Protein AF-A0A2V8ENH7-F1 (afdb_monomer_lite)

Foldseek 3Di:
DDDDPPDDPDVVCQQPPQFDWQQSVVQVCLVVVVADFDQDPQCGRVVSVCVSSVWDPVQKDWAQCLPAPVSVQGHPVWTWIWIDDPFKIWIDTGVFWIWMWGQTPPQGTFIWIWGSDDDPRTHTDGDCRLCVPQQDVLVVRGRHWFFAAPVRDGDDPPDPPVRSDHPDRPGHD

Radius of gyration: 17.07 Å; chains: 1; bounding box: 44×27×59 Å

Structure (mmCIF, N/CA/C/O backbone):
data_AF-A0A2V8ENH7-F1
#
_entry.id   AF-A0A2V8ENH7-F1
#
loop_
_atom_site.group_PDB
_atom_site.id
_atom_site.type_symbol
_atom_site.label_atom_id
_atom_site.label_alt_id
_atom_site.label_comp_id
_atom_site.label_asym_id
_atom_site.label_entity_id
_atom_site.label_seq_id
_atom_site.pdbx_PDB_ins_code
_atom_site.Cartn_x
_atom_site.Cartn_y
_atom_site.Cartn_z
_atom_site.occupancy
_atom_site.B_iso_or_equiv
_atom_site.auth_seq_id
_atom_site.auth_comp_id
_atom_site.auth_asym_id
_atom_site.auth_atom_id
_atom_site.pdbx_PDB_model_num
ATOM 1 N N . MET A 1 1 ? -17.042 -3.674 -40.244 1.00 34.97 1 MET A N 1
ATOM 2 C CA . MET A 1 1 ? -16.315 -2.481 -39.757 1.00 34.97 1 MET A CA 1
ATOM 3 C C . MET A 1 1 ? -15.868 -2.736 -38.325 1.00 34.97 1 MET A C 1
ATOM 5 O O . MET A 1 1 ? -16.653 -2.606 -37.397 1.00 34.97 1 MET A O 1
ATOM 9 N N . THR A 1 2 ? -14.637 -3.205 -38.161 1.00 33.56 2 THR A N 1
ATOM 10 C CA . THR A 1 2 ? -14.000 -3.534 -36.880 1.00 33.56 2 THR A CA 1
ATOM 11 C C . THR A 1 2 ? -13.383 -2.267 -36.284 1.00 33.56 2 THR A C 1
ATOM 13 O O . THR A 1 2 ? -12.462 -1.689 -36.854 1.00 33.56 2 THR A O 1
ATOM 16 N N . ARG A 1 3 ? -13.908 -1.793 -35.146 1.00 34.59 3 ARG A N 1
ATOM 17 C CA . ARG A 1 3 ? -13.299 -0.689 -34.390 1.00 34.59 3 ARG A CA 1
ATOM 18 C C . ARG A 1 3 ? -12.070 -1.210 -33.644 1.00 34.59 3 ARG A C 1
ATOM 20 O O . ARG A 1 3 ? -12.200 -1.955 -32.678 1.00 34.59 3 ARG A O 1
ATOM 27 N N . SER A 1 4 ? -10.895 -0.780 -34.094 1.00 35.22 4 SER A N 1
ATOM 28 C CA . SER A 1 4 ? -9.638 -0.856 -33.349 1.00 35.22 4 SER A CA 1
ATOM 29 C C . SER A 1 4 ? -9.766 -0.054 -32.049 1.00 35.22 4 SER A C 1
ATOM 31 O O . SER A 1 4 ? -9.957 1.161 -32.091 1.00 35.22 4 SER A O 1
ATOM 33 N N . ARG A 1 5 ? -9.687 -0.723 -30.893 1.00 41.66 5 ARG A N 1
ATOM 34 C CA . ARG A 1 5 ? -9.489 -0.069 -29.591 1.00 41.66 5 ARG A CA 1
ATOM 35 C C . ARG A 1 5 ? -7.990 0.075 -29.354 1.00 41.66 5 ARG A C 1
ATOM 37 O O . ARG A 1 5 ? -7.368 -0.765 -28.716 1.00 41.66 5 ARG A O 1
ATOM 44 N N . THR A 1 6 ? -7.414 1.150 -29.872 1.00 40.66 6 THR A N 1
ATOM 45 C CA . THR A 1 6 ? -6.094 1.620 -29.450 1.00 40.66 6 THR A CA 1
ATOM 46 C C . THR A 1 6 ? -6.276 2.286 -28.084 1.00 40.66 6 THR A C 1
ATOM 48 O O . THR A 1 6 ? -6.655 3.450 -27.990 1.00 40.66 6 THR A O 1
ATOM 51 N N . GLY A 1 7 ? -6.132 1.508 -27.011 1.00 39.84 7 GLY A N 1
ATOM 52 C CA . GLY A 1 7 ? -6.219 1.999 -25.639 1.00 39.84 7 GLY A CA 1
ATOM 53 C C . GLY A 1 7 ? -4.956 2.762 -25.255 1.00 39.84 7 GLY A C 1
ATOM 54 O O . GLY A 1 7 ? -4.035 2.183 -24.691 1.00 39.84 7 GLY A O 1
ATOM 55 N N . SER A 1 8 ? -4.902 4.059 -25.555 1.00 40.06 8 SER A N 1
ATOM 56 C CA . SER A 1 8 ? -3.974 4.962 -24.872 1.00 40.06 8 SER A CA 1
ATOM 57 C C . SER A 1 8 ? -4.480 5.176 -23.449 1.00 40.06 8 SER A C 1
ATOM 59 O O . SER A 1 8 ? -5.435 5.921 -23.235 1.00 40.06 8 SER A O 1
ATOM 61 N N . ILE A 1 9 ? -3.839 4.537 -22.470 1.00 44.44 9 ILE A N 1
ATOM 62 C CA . ILE A 1 9 ? -3.988 4.901 -21.058 1.00 44.44 9 ILE A CA 1
ATOM 63 C C . ILE A 1 9 ? -3.263 6.238 -20.883 1.00 44.44 9 ILE A C 1
ATOM 65 O O . ILE A 1 9 ? -2.064 6.301 -20.630 1.00 44.44 9 ILE A O 1
ATOM 69 N N . ILE A 1 10 ? -3.980 7.334 -21.121 1.00 44.75 10 ILE A N 1
ATOM 70 C CA . ILE A 1 10 ? -3.498 8.679 -20.818 1.00 44.75 10 ILE A CA 1
ATOM 71 C C . ILE A 1 10 ? -3.606 8.862 -19.298 1.00 44.75 10 ILE A C 1
ATOM 73 O O . ILE A 1 10 ? -4.679 8.682 -18.726 1.00 44.75 10 ILE A O 1
ATOM 77 N N . LEU A 1 11 ? -2.503 9.263 -18.656 1.00 48.88 11 LEU A N 1
ATOM 78 C CA . LEU A 1 11 ? -2.351 9.493 -17.207 1.00 48.88 11 LEU A CA 1
ATOM 79 C C . LEU A 1 11 ? -3.473 10.344 -16.565 1.00 48.88 11 LEU A C 1
ATOM 81 O O . LEU A 1 11 ? -3.736 10.219 -15.373 1.00 48.88 11 LEU A O 1
ATOM 85 N N . ILE A 1 12 ? -4.165 11.169 -17.361 1.00 49.44 12 ILE A N 1
ATOM 86 C CA . ILE A 1 12 ? -5.326 11.989 -16.966 1.00 49.44 12 ILE A CA 1
ATOM 87 C C . ILE A 1 12 ? -6.451 11.130 -16.349 1.00 49.44 12 ILE A C 1
ATOM 89 O O . ILE A 1 12 ? -7.214 11.612 -15.510 1.00 49.44 12 ILE A O 1
ATOM 93 N N . ALA A 1 13 ? -6.528 9.848 -16.718 1.00 58.12 13 ALA A N 1
ATOM 94 C CA . ALA A 1 13 ? -7.544 8.923 -16.235 1.00 58.12 13 ALA A CA 1
ATOM 95 C C . ALA A 1 13 ? -7.138 8.131 -14.982 1.00 58.12 13 ALA A C 1
ATOM 97 O O . ALA A 1 13 ? -8.022 7.551 -14.360 1.00 58.12 13 ALA A O 1
ATOM 98 N N . TYR A 1 14 ? -5.851 8.084 -14.595 1.00 66.69 14 TYR A N 1
ATOM 99 C CA . TYR A 1 14 ? -5.411 7.215 -13.493 1.00 66.69 14 TYR A CA 1
ATOM 100 C C . TYR A 1 14 ? -6.165 7.583 -12.217 1.00 66.69 14 TYR A C 1
ATOM 102 O O . TYR A 1 14 ? -6.995 6.807 -11.771 1.00 66.69 14 TYR A O 1
ATOM 110 N N . THR A 1 15 ? -5.994 8.789 -11.678 1.00 71.69 15 THR A N 1
ATOM 111 C CA . THR A 1 15 ? -6.674 9.200 -10.437 1.00 71.69 15 THR A CA 1
ATOM 112 C C . THR A 1 15 ? -8.187 9.393 -10.573 1.00 71.69 15 THR A C 1
ATOM 114 O O . THR A 1 15 ? -8.884 9.320 -9.565 1.00 71.69 15 THR A O 1
ATOM 117 N N . SER A 1 16 ? -8.700 9.638 -11.781 1.00 74.31 16 SER A N 1
ATOM 118 C CA . SER A 1 16 ? -10.108 9.992 -12.015 1.00 74.31 16 SER A CA 1
ATOM 119 C C . SER A 1 16 ? -11.009 8.801 -12.354 1.00 74.31 16 SER A C 1
ATOM 121 O O . SER A 1 16 ? -12.221 8.891 -12.166 1.00 74.31 16 SER A O 1
ATOM 123 N N . THR A 1 17 ? -10.448 7.676 -12.808 1.00 80.44 17 THR A N 1
ATOM 124 C CA . THR A 1 17 ? -11.231 6.471 -13.116 1.00 80.44 17 THR A CA 1
ATOM 125 C C . THR A 1 17 ? -11.562 5.711 -11.830 1.00 80.44 17 THR A C 1
ATOM 127 O O . THR A 1 17 ? -10.643 5.383 -11.065 1.00 80.44 17 THR A O 1
ATOM 130 N N . PRO A 1 18 ? -12.847 5.388 -11.575 1.00 86.62 18 PRO A N 1
ATOM 131 C CA . PRO A 1 18 ? -13.236 4.556 -10.445 1.00 86.62 18 PRO A CA 1
ATOM 132 C C . PRO A 1 18 ? -12.518 3.207 -10.484 1.00 86.62 18 PRO A C 1
ATOM 134 O O . PRO A 1 18 ? -12.583 2.486 -11.474 1.00 86.62 18 PRO A O 1
ATOM 137 N N . ALA A 1 19 ? -11.829 2.877 -9.398 1.00 92.56 19 ALA A N 1
ATOM 138 C CA . ALA A 1 19 ? -11.128 1.611 -9.254 1.00 92.56 19 ALA A CA 1
ATOM 139 C C . ALA A 1 19 ? -12.043 0.519 -8.679 1.00 92.56 19 ALA A C 1
ATOM 141 O O . ALA A 1 19 ? -12.943 0.779 -7.863 1.00 92.56 19 ALA A O 1
ATOM 142 N N . ASN A 1 20 ? -11.804 -0.717 -9.098 1.00 95.06 20 ASN A N 1
ATOM 143 C CA . ASN A 1 20 ? -12.503 -1.920 -8.674 1.00 95.06 20 ASN A CA 1
ATOM 144 C C . ASN A 1 20 ? -11.538 -3.017 -8.193 1.00 95.06 20 ASN A C 1
ATOM 146 O O . ASN A 1 20 ? -11.874 -4.201 -8.205 1.00 95.06 20 ASN A O 1
ATOM 150 N N . ASP A 1 21 ? -10.351 -2.648 -7.732 1.00 96.06 21 ASP A N 1
ATOM 151 C CA . ASP A 1 21 ? -9.454 -3.532 -7.001 1.00 96.06 21 ASP A CA 1
ATOM 152 C C . ASP A 1 21 ? -9.928 -3.750 -5.543 1.00 96.06 21 ASP A C 1
ATOM 154 O O . ASP A 1 21 ? -10.936 -3.186 -5.089 1.00 96.06 21 ASP A O 1
ATOM 158 N N . ARG A 1 22 ? -9.222 -4.606 -4.790 1.00 97.50 22 ARG A N 1
ATOM 159 C CA . ARG A 1 22 ? -9.594 -4.945 -3.401 1.00 97.50 22 ARG A CA 1
ATOM 160 C C . ARG A 1 22 ? -9.555 -3.737 -2.462 1.00 97.50 22 ARG A C 1
ATOM 162 O O . ARG A 1 22 ? -10.459 -3.590 -1.642 1.00 97.50 22 ARG A O 1
ATOM 169 N N . VAL A 1 23 ? -8.565 -2.857 -2.604 1.00 97.75 23 VAL A N 1
ATOM 170 C CA . VAL A 1 23 ? -8.404 -1.666 -1.757 1.00 97.75 23 VAL A CA 1
ATOM 171 C C . VAL A 1 23 ? -9.497 -0.644 -2.060 1.00 97.75 23 VAL A C 1
ATOM 173 O O . VAL A 1 23 ? -10.086 -0.079 -1.138 1.00 97.75 23 VAL A O 1
ATOM 176 N N . ALA A 1 24 ? -9.855 -0.452 -3.333 1.00 97.12 24 ALA A N 1
ATOM 177 C CA . ALA A 1 24 ? -10.971 0.418 -3.699 1.00 97.12 24 ALA A CA 1
ATOM 178 C C . ALA A 1 24 ? -12.322 -0.072 -3.149 1.00 97.12 24 ALA A C 1
ATOM 180 O O . ALA A 1 24 ? -13.138 0.743 -2.708 1.00 97.12 24 ALA A O 1
ATOM 181 N N . ARG A 1 25 ? -12.565 -1.391 -3.143 1.00 97.50 25 ARG A N 1
ATOM 182 C CA . ARG A 1 25 ? -13.747 -1.979 -2.490 1.00 97.50 25 ARG A CA 1
ATOM 183 C C . ARG A 1 25 ? -13.739 -1.736 -0.981 1.00 97.50 25 ARG A C 1
ATOM 185 O O . ARG A 1 25 ? -14.726 -1.217 -0.467 1.00 97.50 25 ARG A O 1
ATOM 192 N N . LEU A 1 26 ? -12.616 -2.002 -0.312 1.00 98.12 26 LEU A N 1
ATOM 193 C CA . LEU A 1 26 ? -12.469 -1.757 1.124 1.00 98.12 26 LEU A CA 1
ATOM 194 C C . LEU A 1 26 ? -12.710 -0.283 1.481 1.00 98.12 26 LEU A C 1
ATOM 196 O O . LEU A 1 26 ? -13.427 0.008 2.434 1.00 98.12 26 LEU A O 1
ATOM 200 N N . ASN A 1 27 ? -12.200 0.661 0.686 1.00 97.38 27 ASN A N 1
ATOM 201 C CA . ASN A 1 27 ? -12.491 2.087 0.863 1.00 97.38 27 ASN A CA 1
ATOM 202 C C . ASN A 1 27 ? -13.999 2.378 0.861 1.00 97.38 27 ASN A C 1
ATOM 204 O O . ASN A 1 27 ? -14.483 3.068 1.758 1.00 97.38 27 ASN A O 1
ATOM 208 N N . ARG A 1 28 ? -14.749 1.824 -0.103 1.00 97.19 28 ARG A N 1
ATOM 209 C CA . ARG A 1 28 ? -16.212 1.988 -0.177 1.00 97.19 28 ARG A CA 1
ATOM 210 C C . ARG A 1 28 ? -16.935 1.348 1.006 1.00 97.19 28 ARG A C 1
ATOM 212 O O . ARG A 1 28 ? -17.985 1.840 1.418 1.00 97.19 28 ARG A O 1
ATOM 219 N N . ASP A 1 29 ? -16.408 0.257 1.548 1.00 97.81 29 ASP A N 1
ATOM 220 C CA . ASP A 1 29 ? -16.960 -0.379 2.745 1.00 97.81 29 ASP A CA 1
ATOM 221 C C . ASP A 1 29 ? -16.671 0.435 4.009 1.00 97.81 29 ASP A C 1
ATOM 223 O O . ASP A 1 29 ? -17.554 0.566 4.853 1.00 97.81 29 ASP A O 1
ATOM 227 N N . LEU A 1 30 ? -15.505 1.079 4.096 1.00 97.12 30 LEU A N 1
ATOM 228 C CA . LEU A 1 30 ? -15.184 2.046 5.149 1.00 97.12 30 LEU A CA 1
ATOM 229 C C . LEU A 1 30 ? -16.042 3.323 5.034 1.00 97.12 30 LEU A C 1
ATOM 231 O O . LEU A 1 30 ? -16.473 3.863 6.044 1.00 97.12 30 LEU A O 1
ATOM 235 N N . GLU A 1 31 ? -16.331 3.816 3.820 1.00 95.94 31 GLU A N 1
ATOM 236 C CA . GLU A 1 31 ? -17.300 4.916 3.578 1.00 95.94 31 GLU A CA 1
ATOM 237 C C . GLU A 1 31 ? -18.707 4.547 4.031 1.00 95.94 31 GLU A C 1
ATOM 239 O O . GLU A 1 31 ? -19.381 5.320 4.709 1.00 95.94 31 GLU A O 1
ATOM 244 N N . GLY A 1 32 ? -19.144 3.346 3.665 1.00 96.62 32 GLY A N 1
ATOM 245 C CA . GLY A 1 32 ? -20.470 2.843 3.984 1.00 96.62 32 GLY A CA 1
ATOM 246 C C . GLY A 1 32 ? -20.622 2.291 5.398 1.00 96.62 32 GLY A C 1
ATOM 247 O O . GLY A 1 32 ? -21.675 1.725 5.672 1.00 96.62 32 GLY A O 1
ATOM 248 N N . HIS A 1 33 ? -19.603 2.395 6.261 1.00 94.88 33 HIS A N 1
ATOM 249 C CA . HIS A 1 33 ? -19.578 1.796 7.604 1.00 94.88 33 HIS A CA 1
ATOM 250 C C . HIS A 1 33 ? -19.867 0.278 7.618 1.00 94.88 33 HIS A C 1
ATOM 252 O O . HIS A 1 33 ? -20.356 -0.267 8.606 1.00 94.88 33 HIS A O 1
ATOM 258 N N . ARG A 1 34 ? -19.568 -0.416 6.512 1.00 97.06 34 ARG A N 1
ATOM 259 C CA . ARG A 1 34 ? -19.662 -1.881 6.375 1.00 97.06 34 ARG A CA 1
ATOM 260 C C . ARG A 1 34 ? -18.390 -2.595 6.832 1.00 97.06 34 ARG A C 1
ATOM 262 O O . ARG A 1 34 ? -18.429 -3.790 7.096 1.00 97.06 34 ARG A O 1
ATOM 269 N N . ALA A 1 35 ? -17.283 -1.865 6.929 1.00 96.12 35 ALA A N 1
ATOM 270 C CA . ALA A 1 35 ? -16.017 -2.327 7.480 1.00 96.12 35 ALA A CA 1
ATOM 271 C C . ALA A 1 35 ? -15.457 -1.281 8.452 1.00 96.12 35 ALA A C 1
ATOM 273 O O . ALA A 1 35 ? -15.829 -0.106 8.402 1.00 96.12 35 ALA A O 1
ATOM 274 N N . ARG A 1 36 ? -14.534 -1.704 9.320 1.00 96.12 36 ARG A N 1
ATOM 275 C CA . ARG A 1 36 ? -13.774 -0.832 10.221 1.00 96.12 36 ARG A CA 1
ATOM 276 C C . ARG A 1 36 ? -12.346 -1.348 10.326 1.00 96.12 36 ARG A C 1
ATOM 278 O O . ARG A 1 36 ? -12.148 -2.547 10.481 1.00 96.12 36 ARG A O 1
ATOM 285 N N . LEU A 1 37 ? -11.371 -0.441 10.299 1.00 97.50 37 LEU A N 1
ATOM 286 C CA . LEU A 1 37 ? -9.993 -0.764 10.660 1.00 97.50 37 LEU A CA 1
ATOM 287 C C . LEU A 1 37 ? -9.754 -0.369 12.116 1.00 97.50 37 LEU A C 1
ATOM 289 O O . LEU A 1 37 ? -9.995 0.776 12.499 1.00 97.50 37 LEU A O 1
ATOM 293 N N . VAL A 1 38 ? -9.312 -1.323 12.929 1.00 96.38 38 VAL A N 1
ATOM 294 C CA . VAL A 1 38 ? -8.929 -1.078 14.322 1.00 96.38 38 VAL A CA 1
ATOM 295 C C . VAL A 1 38 ? -7.495 -0.552 14.347 1.00 96.38 38 VAL A C 1
ATOM 297 O O . VAL A 1 38 ? -6.621 -1.098 13.674 1.00 96.38 38 VAL A O 1
ATOM 300 N N . PHE A 1 39 ? -7.264 0.528 15.093 1.00 96.56 39 PHE A N 1
ATOM 301 C CA . PHE A 1 39 ? -5.927 1.059 15.329 1.00 96.56 39 PHE A CA 1
ATOM 302 C C . PHE A 1 39 ? -5.304 0.348 16.536 1.00 96.56 39 PHE A C 1
ATOM 304 O O . PHE A 1 39 ? -5.837 0.412 17.642 1.00 96.56 39 PHE A O 1
ATOM 311 N N . GLU A 1 40 ? -4.181 -0.340 16.336 1.00 94.25 40 GLU A N 1
ATOM 312 C CA . GLU A 1 40 ? -3.558 -1.183 17.358 1.00 94.25 40 GLU A CA 1
ATOM 313 C C . GLU A 1 40 ? -2.123 -0.749 17.655 1.00 94.25 40 GLU A C 1
ATOM 315 O O . GLU A 1 40 ? -1.164 -1.166 16.995 1.00 94.25 40 GLU A O 1
ATOM 320 N N . GLY A 1 41 ? -1.969 0.071 18.698 1.00 91.69 41 GLY A N 1
ATOM 321 C CA . GLY A 1 41 ? -0.676 0.376 19.309 1.00 91.69 41 GLY A CA 1
ATOM 322 C C . GLY A 1 41 ? 0.397 0.800 18.291 1.00 91.69 41 GLY A C 1
ATOM 323 O O . GLY A 1 41 ? 0.111 1.576 17.379 1.00 91.69 41 GLY A O 1
ATOM 324 N N . PRO A 1 42 ? 1.643 0.297 18.407 1.00 90.50 42 PRO A N 1
ATOM 325 C CA . PRO A 1 42 ? 2.732 0.680 17.503 1.00 90.50 42 PRO A CA 1
ATOM 326 C C . PRO A 1 42 ? 2.546 0.260 16.037 1.00 90.50 42 PRO A C 1
ATOM 328 O O . PRO A 1 42 ? 3.211 0.820 15.166 1.00 90.50 42 PRO A O 1
ATOM 331 N N . SER A 1 43 ? 1.699 -0.737 15.763 1.00 92.25 43 SER A N 1
ATOM 332 C CA . SER A 1 43 ? 1.386 -1.209 14.406 1.00 92.25 43 SER A CA 1
ATOM 333 C C . SER A 1 43 ? 0.300 -0.385 13.712 1.00 92.25 43 SER A C 1
ATOM 335 O O . SER A 1 43 ? 0.126 -0.518 12.500 1.00 92.25 43 SER A O 1
ATOM 337 N N . GLY A 1 44 ? -0.415 0.471 14.451 1.00 96.19 44 GLY A N 1
ATOM 338 C CA . GLY A 1 44 ? -1.508 1.282 13.924 1.00 96.19 44 GLY A CA 1
ATOM 339 C C . GLY A 1 44 ? -2.534 0.419 13.193 1.00 96.19 44 GLY A C 1
ATOM 340 O O . GLY A 1 44 ? -3.009 -0.575 13.734 1.00 96.19 44 GLY A O 1
ATOM 341 N N . TYR A 1 45 ? -2.840 0.760 11.942 1.00 97.44 45 TYR A N 1
ATOM 342 C CA . TYR A 1 45 ? -3.810 0.023 11.127 1.00 97.44 45 TYR A CA 1
ATOM 343 C C . TYR A 1 45 ? -3.262 -1.228 10.431 1.00 97.44 45 TYR A C 1
ATOM 345 O O . TYR A 1 45 ? -4.012 -1.855 9.683 1.00 97.44 45 TYR A O 1
ATOM 353 N N . LEU A 1 46 ? -1.987 -1.602 10.613 1.00 97.62 46 LEU A N 1
ATOM 354 C CA . LEU A 1 46 ? -1.370 -2.673 9.820 1.00 97.62 46 LEU A CA 1
ATOM 355 C C . LEU A 1 46 ? -2.152 -3.982 9.933 1.00 97.62 46 LEU A C 1
ATOM 357 O O . LEU A 1 46 ? -2.570 -4.524 8.916 1.00 97.62 46 LEU A O 1
ATOM 361 N N . ARG A 1 47 ? -2.391 -4.462 11.157 1.00 97.00 47 ARG A N 1
ATOM 362 C CA . ARG A 1 47 ? -3.062 -5.748 11.376 1.00 97.00 47 ARG A CA 1
ATOM 363 C C . ARG A 1 47 ? -4.467 -5.763 10.777 1.00 97.00 47 ARG A C 1
ATOM 365 O O . ARG A 1 47 ? -4.773 -6.636 9.972 1.00 97.00 47 ARG A O 1
ATOM 372 N N . ALA A 1 48 ? -5.271 -4.749 11.094 1.00 97.69 48 ALA A N 1
ATOM 373 C CA . ALA A 1 48 ? -6.619 -4.621 10.555 1.00 97.69 48 ALA A CA 1
ATOM 374 C C . ALA A 1 48 ? -6.629 -4.494 9.020 1.00 97.69 48 ALA A C 1
ATOM 376 O O . ALA A 1 48 ? -7.542 -4.990 8.369 1.00 97.69 48 ALA A O 1
ATOM 377 N N . THR A 1 49 ? -5.612 -3.859 8.427 1.00 98.25 49 THR A N 1
ATOM 378 C CA . THR A 1 49 ? -5.462 -3.759 6.966 1.00 98.25 49 THR A CA 1
ATOM 379 C C . THR A 1 49 ? -5.183 -5.123 6.340 1.00 98.25 49 THR A C 1
ATOM 381 O O . THR A 1 49 ? -5.800 -5.456 5.331 1.00 98.25 49 THR A O 1
ATOM 384 N N . LEU A 1 50 ? -4.279 -5.914 6.929 1.00 98.44 50 LEU A N 1
ATOM 385 C CA . LEU A 1 50 ? -3.971 -7.264 6.449 1.00 98.44 50 LEU A CA 1
ATOM 386 C C . LEU A 1 50 ? -5.204 -8.170 6.533 1.00 98.44 50 LEU A C 1
ATOM 388 O O . LEU A 1 50 ? -5.554 -8.810 5.545 1.00 98.44 50 LEU A O 1
ATOM 392 N N . GLU A 1 51 ? -5.906 -8.153 7.668 1.00 98.12 51 GLU A N 1
ATOM 393 C CA . GLU A 1 51 ? -7.132 -8.933 7.876 1.00 98.12 51 GLU A CA 1
ATOM 394 C C . GLU A 1 51 ? -8.243 -8.522 6.893 1.00 98.12 51 GLU A C 1
ATOM 396 O O . GLU A 1 51 ? -8.844 -9.376 6.245 1.00 98.12 51 GLU A O 1
ATOM 401 N N . ALA A 1 52 ? -8.482 -7.220 6.705 1.00 98.06 52 ALA A N 1
ATOM 402 C CA . ALA A 1 52 ? -9.532 -6.724 5.811 1.00 98.06 52 ALA A CA 1
ATOM 403 C C . ALA A 1 52 ? -9.270 -7.004 4.319 1.00 98.06 52 ALA A C 1
ATOM 405 O O . ALA A 1 52 ? -10.208 -7.025 3.520 1.00 98.06 52 ALA A O 1
ATOM 406 N N . LEU A 1 53 ? -8.006 -7.186 3.928 1.00 98.31 53 LEU A N 1
ATOM 407 C CA . LEU A 1 53 ? -7.598 -7.460 2.545 1.00 98.31 53 LEU A CA 1
ATOM 408 C C . LEU A 1 53 ? -7.277 -8.937 2.287 1.00 98.31 53 LEU A C 1
ATOM 410 O O . LEU A 1 53 ? -6.932 -9.284 1.149 1.00 98.31 53 LEU A O 1
ATOM 414 N N . ASP A 1 54 ? -7.427 -9.781 3.312 1.00 98.12 54 ASP A N 1
ATOM 415 C CA . ASP A 1 54 ? -7.081 -11.202 3.294 1.00 98.12 54 ASP A CA 1
ATOM 416 C C . ASP A 1 54 ? -5.613 -11.424 2.886 1.00 98.12 54 ASP A C 1
ATOM 418 O O . ASP A 1 54 ? -5.286 -12.186 1.975 1.00 98.12 54 ASP A O 1
ATOM 422 N N . VAL A 1 55 ? -4.709 -10.651 3.496 1.00 98.56 55 VAL A N 1
ATOM 423 C CA . VAL A 1 55 ? -3.262 -10.769 3.299 1.00 98.56 55 VAL A CA 1
ATOM 424 C C . VAL A 1 55 ? -2.676 -11.578 4.458 1.00 98.56 55 VAL A C 1
ATOM 426 O O . VAL A 1 55 ? -2.714 -11.107 5.598 1.00 98.56 55 VAL A O 1
ATOM 429 N N . PRO A 1 56 ? -2.098 -12.766 4.204 1.00 98.06 56 PRO A N 1
ATOM 430 C CA . PRO A 1 56 ? -1.551 -13.606 5.263 1.00 98.06 56 PRO A CA 1
ATOM 431 C C . PRO A 1 56 ? -0.364 -12.928 5.951 1.00 98.06 56 PRO A C 1
ATOM 433 O O . PRO A 1 56 ? 0.566 -12.467 5.283 1.00 98.06 56 PRO A O 1
ATOM 436 N N . ILE A 1 57 ? -0.350 -12.888 7.283 1.00 96.44 57 ILE A N 1
ATOM 437 C CA . ILE A 1 57 ? 0.749 -12.266 8.041 1.00 96.44 57 ILE A CA 1
ATOM 438 C C . ILE A 1 57 ? 2.069 -13.031 7.855 1.00 96.44 57 ILE A C 1
ATOM 440 O O . ILE A 1 57 ? 3.148 -12.445 7.868 1.00 96.44 57 ILE A O 1
ATOM 444 N N . GLU A 1 58 ? 1.990 -14.334 7.605 1.00 96.75 58 GLU A N 1
ATOM 445 C CA . GLU A 1 58 ? 3.108 -15.229 7.316 1.00 96.75 58 GLU A CA 1
ATOM 446 C C . GLU A 1 58 ? 3.778 -14.969 5.958 1.00 96.75 58 GLU A C 1
ATOM 448 O O . GLU A 1 58 ? 4.892 -15.440 5.736 1.00 96.75 58 GLU A O 1
ATOM 453 N N . SER A 1 59 ? 3.157 -14.179 5.070 1.00 97.31 59 SER A N 1
ATOM 454 C CA . SER A 1 59 ? 3.768 -13.743 3.801 1.00 97.31 59 SER A CA 1
ATOM 455 C C . SER A 1 59 ? 4.899 -12.717 3.986 1.00 97.31 59 SER A C 1
ATOM 457 O O . SER A 1 59 ? 5.501 -12.274 3.009 1.00 97.31 59 SER A O 1
ATOM 459 N N . GLN A 1 60 ? 5.186 -12.317 5.229 1.00 96.00 60 GLN A N 1
ATOM 460 C CA . GLN A 1 60 ? 6.107 -11.238 5.562 1.00 96.00 60 GLN A CA 1
ATOM 461 C C . GLN A 1 60 ? 7.515 -11.423 4.979 1.00 96.00 60 GLN A C 1
ATOM 463 O O . GLN A 1 60 ? 8.211 -12.402 5.250 1.00 96.00 60 GLN A O 1
ATOM 468 N N . ILE A 1 61 ? 8.001 -10.379 4.311 1.00 94.88 61 ILE A N 1
ATOM 469 C CA . ILE A 1 61 ? 9.393 -10.216 3.883 1.00 94.88 61 ILE A CA 1
ATOM 470 C C . ILE A 1 61 ? 9.952 -8.921 4.479 1.00 94.88 61 ILE A C 1
ATOM 472 O O . ILE A 1 61 ? 9.303 -7.878 4.438 1.00 94.88 61 ILE A O 1
ATOM 476 N N . ALA A 1 62 ? 11.176 -8.968 5.010 1.00 93.81 62 ALA A N 1
ATOM 477 C CA . ALA A 1 62 ? 11.892 -7.790 5.497 1.00 93.81 62 ALA A CA 1
ATOM 478 C C . ALA A 1 62 ? 12.840 -7.227 4.425 1.00 93.81 62 ALA A C 1
ATOM 480 O O . ALA A 1 62 ? 13.674 -7.940 3.869 1.00 93.81 62 ALA A O 1
ATOM 481 N N . VAL A 1 63 ? 12.748 -5.922 4.181 1.00 90.50 63 VAL A N 1
ATOM 482 C CA . VAL A 1 63 ? 13.554 -5.160 3.227 1.00 90.50 63 VAL A CA 1
ATOM 483 C C . VAL A 1 63 ? 14.323 -4.076 3.975 1.00 90.50 63 VAL A C 1
ATOM 485 O O . VAL A 1 63 ? 13.753 -3.151 4.552 1.00 90.50 63 VAL A O 1
ATOM 488 N N . PHE A 1 64 ? 15.647 -4.188 3.946 1.00 89.19 64 PHE A N 1
ATOM 489 C CA . PHE A 1 64 ? 16.565 -3.284 4.648 1.00 89.19 64 PHE A CA 1
ATOM 490 C C . PHE A 1 64 ? 17.075 -2.136 3.771 1.00 89.19 64 PHE A C 1
ATOM 492 O O . PHE A 1 64 ? 17.762 -1.237 4.255 1.00 89.19 64 PHE A O 1
ATOM 499 N N . VAL A 1 65 ? 16.766 -2.172 2.474 1.00 85.31 65 VAL A N 1
ATOM 500 C CA . VAL A 1 65 ? 17.209 -1.165 1.510 1.00 85.31 65 VAL A CA 1
ATOM 501 C C . VAL A 1 65 ? 16.310 0.075 1.622 1.00 85.31 65 VAL A C 1
ATOM 503 O O . VAL A 1 65 ? 15.090 -0.058 1.542 1.00 85.31 65 VAL A O 1
ATOM 506 N N . PRO A 1 66 ? 16.871 1.289 1.781 1.00 86.50 66 PRO A N 1
ATOM 507 C CA . PRO A 1 66 ? 16.096 2.521 1.917 1.00 86.50 66 PRO A CA 1
ATOM 508 C C . PRO A 1 66 ? 15.669 3.072 0.543 1.00 86.50 66 PRO A C 1
ATOM 510 O O . PRO A 1 66 ? 16.116 4.138 0.116 1.00 86.50 66 PRO A O 1
ATOM 513 N N . ASP A 1 67 ? 14.826 2.328 -0.174 1.00 82.38 67 ASP A N 1
ATOM 514 C CA . ASP A 1 67 ? 14.415 2.607 -1.560 1.00 82.38 67 ASP A CA 1
ATOM 515 C C . ASP A 1 67 ? 12.930 2.980 -1.728 1.00 82.38 67 ASP A C 1
ATOM 517 O O . ASP A 1 67 ? 12.386 2.867 -2.824 1.00 82.38 67 ASP A O 1
ATOM 521 N N . SER A 1 68 ? 12.283 3.475 -0.668 1.00 85.56 68 SER A N 1
ATOM 522 C CA . SER A 1 68 ? 10.879 3.916 -0.690 1.00 85.56 68 SER A CA 1
ATOM 523 C C . SER A 1 68 ? 10.704 5.393 -0.325 1.00 85.56 68 SER A C 1
ATOM 525 O O . SER A 1 68 ? 11.664 6.093 0.028 1.00 85.56 68 SER A O 1
ATOM 527 N N . LEU A 1 69 ? 9.461 5.884 -0.354 1.00 88.56 69 LEU A N 1
ATOM 528 C CA . LEU A 1 69 ? 9.115 7.207 0.180 1.00 88.56 69 LEU A CA 1
ATOM 529 C C . LEU A 1 69 ? 9.458 7.328 1.677 1.00 88.56 69 LEU A C 1
ATOM 531 O O . LEU A 1 69 ? 9.735 8.418 2.175 1.00 88.56 69 LEU A O 1
ATOM 535 N N . GLN A 1 70 ? 9.552 6.195 2.374 1.00 92.12 70 GLN A N 1
ATOM 536 C CA . GLN A 1 70 ? 9.901 6.079 3.787 1.00 92.12 70 GLN A CA 1
ATOM 537 C C . GLN A 1 70 ? 11.402 5.848 4.031 1.00 92.12 70 GLN A C 1
ATOM 539 O O . GLN A 1 70 ? 11.783 5.506 5.149 1.00 92.12 70 GLN A O 1
ATOM 544 N N . ARG A 1 71 ? 12.278 6.078 3.036 1.00 91.38 71 ARG A N 1
ATOM 545 C CA . ARG A 1 71 ? 13.740 5.844 3.115 1.00 91.38 71 ARG A CA 1
ATOM 546 C C . ARG A 1 71 ? 14.418 6.353 4.394 1.00 91.38 71 ARG A C 1
ATOM 548 O O . ARG A 1 71 ? 15.333 5.708 4.883 1.00 91.38 71 ARG A O 1
ATOM 555 N N . GLY A 1 72 ? 13.959 7.475 4.958 1.00 93.31 72 GLY A N 1
ATOM 556 C CA . GLY A 1 72 ? 14.512 8.049 6.193 1.00 93.31 72 GLY A CA 1
ATOM 557 C C . GLY A 1 72 ? 14.210 7.248 7.468 1.00 93.31 72 GLY A C 1
ATOM 558 O O . GLY A 1 72 ? 14.778 7.544 8.512 1.00 93.31 72 GLY A O 1
ATOM 559 N N . ARG A 1 73 ? 13.318 6.252 7.398 1.00 94.56 73 ARG A N 1
ATOM 560 C CA . ARG A 1 73 ? 12.955 5.347 8.504 1.00 94.56 73 ARG A CA 1
ATOM 561 C C . ARG A 1 73 ? 13.521 3.941 8.336 1.00 94.56 73 ARG A C 1
ATOM 563 O O . ARG A 1 73 ? 13.477 3.179 9.296 1.00 94.56 73 ARG A O 1
ATOM 570 N N . ILE A 1 74 ? 14.005 3.595 7.144 1.00 93.56 74 ILE A N 1
ATOM 571 C CA . ILE A 1 74 ? 14.423 2.234 6.804 1.00 93.56 74 ILE A CA 1
ATOM 572 C C . ILE A 1 74 ? 15.901 2.051 7.143 1.00 93.56 74 ILE A C 1
ATOM 574 O O . ILE A 1 74 ? 16.753 2.822 6.703 1.00 93.56 74 ILE A O 1
ATOM 578 N N . GLY A 1 75 ? 16.212 1.002 7.897 1.00 92.00 75 GLY A N 1
ATOM 579 C CA . GLY A 1 75 ? 17.585 0.613 8.210 1.00 92.00 75 GLY A CA 1
ATOM 580 C C . GLY A 1 75 ? 17.659 -0.741 8.909 1.00 92.00 75 GLY A C 1
ATOM 581 O O . GLY A 1 75 ? 16.640 -1.391 9.125 1.00 92.00 75 GLY A O 1
ATOM 582 N N . LEU A 1 76 ? 18.865 -1.161 9.305 1.00 92.31 76 LEU A N 1
ATOM 583 C CA . LEU A 1 76 ? 19.098 -2.476 9.927 1.00 92.31 76 LEU A CA 1
ATOM 584 C C . LEU A 1 76 ? 18.255 -2.720 11.192 1.00 92.31 76 LEU A C 1
ATOM 586 O O . LEU A 1 76 ? 17.770 -3.827 11.394 1.00 92.31 76 LEU A O 1
ATOM 590 N N . GLY A 1 77 ? 18.039 -1.689 12.016 1.00 94.56 77 GLY A N 1
ATOM 591 C CA . GLY A 1 77 ? 17.192 -1.776 13.216 1.00 94.56 77 GLY A CA 1
ATOM 592 C C . GLY A 1 77 ? 15.698 -1.515 12.973 1.00 94.56 77 GLY A C 1
ATOM 593 O O . GLY A 1 77 ? 14.885 -1.680 13.882 1.00 94.56 77 GLY A O 1
ATOM 594 N N . ASN A 1 78 ? 15.326 -1.084 11.766 1.00 95.44 78 ASN A N 1
ATOM 595 C CA . ASN A 1 78 ? 13.952 -0.740 11.411 1.00 95.44 78 ASN A CA 1
ATOM 596 C C . ASN A 1 78 ? 13.688 -1.044 9.925 1.00 95.44 78 ASN A C 1
ATOM 598 O O . ASN A 1 78 ? 13.606 -0.119 9.113 1.00 95.44 78 ASN A O 1
ATOM 602 N N . PRO A 1 79 ? 13.637 -2.329 9.533 1.00 95.38 79 PRO A N 1
ATOM 603 C CA . PRO A 1 79 ? 13.378 -2.692 8.147 1.00 95.38 79 PRO A CA 1
ATOM 604 C C . PRO A 1 79 ? 11.962 -2.299 7.729 1.00 95.38 79 PRO A C 1
ATOM 606 O O . PRO A 1 79 ? 11.043 -2.240 8.549 1.00 95.38 79 PRO A O 1
ATOM 609 N N . ARG A 1 80 ? 11.774 -2.108 6.423 1.00 95.81 80 ARG A N 1
ATOM 610 C CA . ARG A 1 80 ? 10.441 -2.162 5.824 1.00 95.81 80 ARG A CA 1
ATOM 611 C C . ARG A 1 80 ? 9.995 -3.613 5.778 1.00 95.81 80 ARG A C 1
ATOM 613 O O . ARG A 1 80 ? 10.772 -4.485 5.411 1.00 95.81 80 ARG A O 1
ATOM 620 N N . THR A 1 81 ? 8.747 -3.867 6.112 1.00 95.88 81 THR A N 1
ATOM 621 C CA . THR A 1 81 ? 8.103 -5.167 5.916 1.00 95.88 81 THR A CA 1
ATOM 622 C C . THR A 1 81 ? 7.156 -5.092 4.735 1.00 95.88 81 THR A C 1
ATOM 624 O O . THR A 1 81 ? 6.521 -4.058 4.542 1.00 95.88 81 THR A O 1
ATOM 627 N N . ILE A 1 82 ? 7.088 -6.161 3.949 1.00 96.31 82 ILE A N 1
ATOM 628 C CA . ILE A 1 82 ? 6.134 -6.342 2.856 1.00 96.31 82 ILE A CA 1
ATOM 629 C C . ILE A 1 82 ? 5.361 -7.629 3.128 1.00 96.31 82 ILE A C 1
ATOM 631 O O . ILE A 1 82 ? 5.968 -8.659 3.404 1.00 96.31 82 ILE A O 1
ATOM 635 N N . PHE A 1 83 ? 4.043 -7.557 3.030 1.00 97.88 83 PHE A N 1
ATOM 636 C CA . PHE A 1 83 ? 3.103 -8.671 3.090 1.00 97.88 83 PHE A CA 1
ATOM 637 C C . PHE A 1 83 ? 2.361 -8.723 1.759 1.00 97.88 83 PHE A C 1
ATOM 639 O O . PHE A 1 83 ? 2.162 -7.681 1.132 1.00 97.88 83 PHE A O 1
ATOM 646 N N . PHE A 1 84 ? 1.954 -9.897 1.298 1.00 97.69 84 PHE A N 1
ATOM 647 C CA . PHE A 1 84 ? 1.295 -10.011 0.002 1.00 97.69 84 PHE A CA 1
ATOM 648 C C . PHE A 1 84 ? 0.368 -11.220 -0.100 1.00 97.69 84 PHE A C 1
ATOM 650 O O . PHE A 1 84 ? 0.563 -12.249 0.544 1.00 97.69 84 PHE A O 1
ATOM 657 N N . ASN A 1 85 ? -0.623 -11.082 -0.972 1.00 97.12 85 ASN A N 1
ATOM 658 C CA . ASN A 1 85 ? -1.367 -12.184 -1.569 1.00 97.12 85 ASN A CA 1
ATOM 659 C C . ASN A 1 85 ? -1.323 -12.042 -3.103 1.00 97.12 85 ASN A C 1
ATOM 661 O O . ASN A 1 85 ? -0.531 -11.271 -3.649 1.00 97.12 85 ASN A O 1
ATOM 665 N N . GLU A 1 86 ? -2.159 -12.783 -3.823 1.00 93.88 86 GLU A N 1
ATOM 666 C CA . GLU A 1 86 ? -2.206 -12.767 -5.287 1.00 93.88 86 GLU A CA 1
ATOM 667 C C . GLU A 1 86 ? -2.657 -11.428 -5.896 1.00 93.88 86 GLU A C 1
ATOM 669 O O . GLU A 1 86 ? -2.391 -11.170 -7.070 1.00 93.88 86 GLU A O 1
ATOM 674 N N . SER A 1 87 ? -3.346 -10.578 -5.127 1.00 94.81 87 SER A N 1
ATOM 675 C CA . SER A 1 87 ? -3.977 -9.348 -5.626 1.00 94.81 87 SER A CA 1
ATOM 676 C C . SER A 1 87 ? -3.391 -8.064 -5.038 1.00 94.81 87 SER A C 1
ATOM 678 O O . SER A 1 87 ? -3.504 -7.013 -5.667 1.00 94.81 87 SER A O 1
ATOM 680 N N . VAL A 1 88 ? -2.812 -8.117 -3.836 1.00 97.19 88 VAL A N 1
ATOM 681 C CA . VAL A 1 88 ? -2.376 -6.937 -3.082 1.00 97.19 88 VAL A CA 1
ATOM 682 C C . VAL A 1 88 ? -1.037 -7.201 -2.412 1.00 97.19 88 VAL A C 1
ATOM 684 O O . VAL A 1 88 ? -0.834 -8.248 -1.798 1.00 97.19 88 VAL A O 1
ATOM 687 N N . ALA A 1 89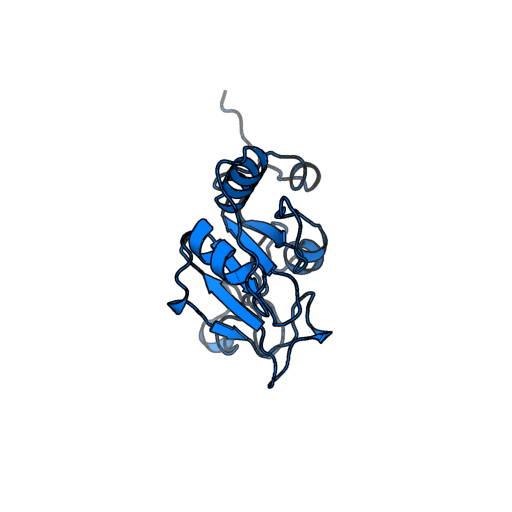 ? -0.153 -6.211 -2.470 1.00 97.12 89 ALA A N 1
ATOM 688 C CA . ALA A 1 89 ? 1.020 -6.131 -1.619 1.00 97.12 89 ALA A CA 1
ATOM 689 C C . ALA A 1 89 ? 0.902 -4.922 -0.682 1.00 97.12 89 ALA A C 1
ATOM 691 O O . ALA A 1 89 ? 0.520 -3.834 -1.113 1.00 97.12 89 ALA A O 1
ATOM 692 N N . VAL A 1 90 ? 1.221 -5.125 0.594 1.00 97.81 90 VAL A N 1
ATOM 693 C CA . VAL A 1 90 ? 1.123 -4.152 1.686 1.00 97.81 90 VAL A CA 1
ATOM 694 C C . VAL A 1 90 ? 2.509 -3.974 2.284 1.00 97.81 90 VAL A C 1
ATOM 696 O O . VAL A 1 90 ? 3.089 -4.927 2.799 1.00 97.81 90 VAL A O 1
ATOM 699 N N . ALA A 1 91 ? 3.047 -2.762 2.235 1.00 95.94 91 ALA A N 1
ATOM 700 C CA . ALA A 1 91 ? 4.325 -2.419 2.829 1.00 95.94 91 ALA A CA 1
ATOM 701 C C . ALA A 1 91 ? 4.163 -1.465 4.012 1.00 95.94 91 ALA A C 1
ATOM 703 O O . ALA A 1 91 ? 3.325 -0.564 4.016 1.00 95.94 91 ALA A O 1
ATOM 704 N N . TRP A 1 92 ? 4.992 -1.662 5.031 1.00 96.94 92 TRP A N 1
ATOM 705 C CA . TRP A 1 92 ? 4.954 -0.872 6.254 1.00 96.94 92 TRP A CA 1
ATOM 706 C C . TRP A 1 92 ? 6.336 -0.762 6.887 1.00 96.94 92 TRP A C 1
ATOM 708 O O . TRP A 1 92 ? 7.124 -1.710 6.878 1.00 96.94 92 TRP A O 1
ATOM 718 N N . VAL A 1 93 ? 6.612 0.403 7.465 1.00 95.81 93 VAL A N 1
ATOM 719 C CA . VAL A 1 93 ? 7.779 0.665 8.310 1.00 95.81 93 VAL A CA 1
ATOM 720 C C . VAL A 1 93 ? 7.261 1.149 9.659 1.00 95.81 93 VAL A C 1
ATOM 722 O O . VAL A 1 93 ? 6.353 1.979 9.709 1.00 95.81 93 VAL A O 1
ATOM 725 N N . ARG A 1 94 ? 7.847 0.680 10.766 1.00 94.62 94 ARG A N 1
ATOM 726 C CA . ARG A 1 94 ? 7.450 1.129 12.109 1.00 94.62 94 ARG A CA 1
ATOM 727 C C . ARG A 1 94 ? 7.519 2.654 12.223 1.00 94.62 94 ARG A C 1
ATOM 729 O O . ARG A 1 94 ? 8.537 3.253 11.869 1.00 94.62 94 ARG A O 1
ATOM 736 N N . GLY A 1 95 ? 6.453 3.267 12.746 1.00 92.75 95 GLY A N 1
ATOM 737 C CA . GLY A 1 95 ? 6.326 4.728 12.865 1.00 92.75 95 GLY A CA 1
ATOM 738 C C . GLY A 1 95 ? 6.121 5.450 11.524 1.00 92.75 95 GLY A C 1
ATOM 739 O O . GLY A 1 95 ? 6.416 6.644 11.403 1.00 92.75 95 GLY A O 1
ATOM 740 N N . GLY A 1 96 ? 5.701 4.708 10.502 1.00 93.62 96 GLY A N 1
ATOM 741 C CA . GLY A 1 96 ? 5.437 5.176 9.151 1.00 93.62 96 GLY A CA 1
ATOM 742 C C . GLY A 1 96 ? 3.976 5.018 8.734 1.00 93.62 96 GLY A C 1
ATOM 743 O O . GLY A 1 96 ? 3.118 4.640 9.532 1.00 93.62 96 GLY A O 1
ATOM 744 N N . PHE A 1 97 ? 3.710 5.313 7.465 1.00 95.38 97 PHE A N 1
ATOM 745 C CA . PHE A 1 97 ? 2.429 5.036 6.815 1.00 95.38 97 PHE A CA 1
ATOM 746 C C . PHE A 1 97 ? 2.451 3.654 6.149 1.00 95.38 97 PHE A C 1
ATOM 748 O O . PHE A 1 97 ? 3.507 3.027 6.007 1.00 95.38 97 PHE A O 1
ATOM 755 N N . ILE A 1 98 ? 1.274 3.175 5.754 1.00 96.75 98 ILE A N 1
ATOM 756 C CA . ILE A 1 98 ? 1.118 1.920 5.017 1.00 96.75 98 ILE A CA 1
ATOM 757 C C . ILE A 1 98 ? 1.060 2.247 3.523 1.00 96.75 98 ILE A C 1
ATOM 759 O O . ILE A 1 98 ? 0.285 3.104 3.103 1.00 96.75 98 ILE A O 1
ATOM 763 N N . GLU A 1 99 ? 1.882 1.565 2.735 1.00 95.56 99 GLU A N 1
ATOM 764 C CA . GLU A 1 99 ? 1.941 1.638 1.272 1.00 95.56 99 GLU A CA 1
ATOM 765 C C . GLU A 1 99 ? 1.281 0.376 0.706 1.00 95.56 99 GLU A C 1
ATOM 767 O O . GLU A 1 99 ? 1.497 -0.714 1.231 1.00 95.56 99 GLU A O 1
ATOM 772 N N . LEU A 1 100 ? 0.461 0.489 -0.339 1.00 96.38 100 LEU A N 1
ATOM 773 C CA . LEU A 1 100 ? -0.163 -0.672 -0.973 1.00 96.38 100 LEU A CA 1
ATOM 774 C C . LEU A 1 100 ? -0.047 -0.582 -2.488 1.00 96.38 100 LEU A C 1
ATOM 776 O O . LEU A 1 100 ? -0.283 0.483 -3.055 1.00 96.38 100 LEU A O 1
ATOM 780 N N . ALA A 1 101 ? 0.208 -1.715 -3.138 1.00 95.38 101 ALA A N 1
ATOM 781 C CA . ALA A 1 101 ? -0.044 -1.885 -4.563 1.00 95.38 101 ALA A CA 1
ATOM 782 C C . ALA A 1 101 ? -1.102 -2.969 -4.757 1.00 95.38 101 ALA A C 1
ATOM 784 O O . ALA A 1 101 ? -0.972 -4.078 -4.240 1.00 95.38 101 ALA A O 1
ATOM 785 N N . SER A 1 102 ? -2.154 -2.637 -5.493 1.00 95.81 102 SER A N 1
ATOM 786 C CA . SER A 1 102 ? -3.337 -3.469 -5.673 1.00 95.81 102 SER A CA 1
ATOM 787 C C . SER A 1 102 ? -3.604 -3.662 -7.159 1.00 95.81 102 SER A C 1
ATOM 789 O O . SER A 1 102 ? -3.540 -2.705 -7.931 1.00 95.81 102 SER A O 1
ATOM 791 N N . GLN A 1 103 ? -3.868 -4.897 -7.576 1.00 93.62 103 GLN A N 1
ATOM 792 C CA . GLN A 1 103 ? -4.187 -5.210 -8.964 1.00 93.62 103 GLN A CA 1
ATOM 793 C C . GLN A 1 103 ? -5.663 -4.927 -9.253 1.00 93.62 103 GLN A C 1
ATOM 795 O O . GLN A 1 103 ? -6.562 -5.585 -8.723 1.00 93.62 103 GLN A O 1
ATOM 800 N N . ASP A 1 104 ? -5.900 -3.956 -10.126 1.00 93.56 104 ASP A N 1
ATOM 801 C CA . ASP A 1 104 ? -7.197 -3.668 -10.718 1.00 93.56 104 ASP A CA 1
ATOM 802 C C . ASP A 1 104 ? -7.350 -4.417 -12.054 1.00 93.56 104 ASP A C 1
ATOM 804 O O . ASP A 1 104 ? -6.433 -4.383 -12.883 1.00 93.56 104 ASP A O 1
ATOM 808 N N . PRO A 1 105 ? -8.493 -5.081 -12.299 1.00 88.44 105 PRO A N 1
ATOM 809 C CA . PRO A 1 105 ? -8.701 -5.865 -13.517 1.00 88.44 105 PRO A CA 1
ATOM 810 C C . PRO A 1 105 ? -8.722 -5.029 -14.808 1.00 88.44 105 PRO A C 1
ATOM 812 O O . PRO A 1 105 ? -8.530 -5.590 -15.885 1.00 88.44 105 PRO A O 1
ATOM 815 N N . GLU A 1 106 ? -8.961 -3.718 -14.726 1.00 88.88 106 GLU A N 1
ATOM 816 C CA . GLU A 1 106 ? -9.059 -2.826 -15.887 1.00 88.88 106 GLU A CA 1
ATOM 817 C C . GLU A 1 106 ? -7.904 -1.819 -15.954 1.00 88.88 106 GLU A C 1
ATOM 819 O O . GLU A 1 106 ? -7.391 -1.534 -17.037 1.00 88.88 106 GLU A O 1
ATOM 824 N N . GLN A 1 107 ? -7.481 -1.282 -14.809 1.00 88.12 107 GLN A N 1
ATOM 825 C CA . GLN A 1 107 ? -6.463 -0.231 -14.715 1.00 88.12 107 GLN A CA 1
ATOM 826 C C . GLN A 1 107 ? -5.044 -0.766 -14.464 1.00 88.12 107 GLN A C 1
ATOM 828 O O . GLN A 1 107 ? -4.084 -0.000 -14.565 1.00 88.12 107 GLN A O 1
ATOM 833 N N . GLY A 1 108 ? -4.888 -2.057 -14.153 1.00 88.38 108 GLY A N 1
ATOM 834 C CA . GLY A 1 108 ? -3.604 -2.636 -13.763 1.00 88.38 108 GLY A CA 1
ATOM 835 C C . GLY A 1 108 ? -3.234 -2.284 -12.321 1.00 88.38 108 GLY A C 1
ATOM 836 O O . GLY A 1 108 ? -4.090 -2.258 -11.443 1.00 88.38 108 GLY A O 1
ATOM 837 N N . LEU A 1 109 ? -1.951 -2.047 -12.039 1.00 89.81 109 LEU A N 1
ATOM 838 C CA . LEU A 1 109 ? -1.514 -1.757 -10.671 1.00 89.81 109 LEU A CA 1
ATOM 839 C C . LEU A 1 109 ? -1.930 -0.354 -10.223 1.00 89.81 109 LEU A C 1
ATOM 841 O O . LEU A 1 109 ? -1.618 0.647 -10.870 1.00 89.81 109 LEU A O 1
ATOM 845 N N . ILE A 1 110 ? -2.576 -0.292 -9.062 1.00 92.19 110 ILE A N 1
ATOM 846 C CA . ILE A 1 110 ? -2.952 0.946 -8.391 1.00 92.19 110 ILE A CA 1
ATOM 847 C C . ILE A 1 110 ? -2.247 1.031 -7.041 1.00 92.19 110 ILE A C 1
ATOM 849 O O . ILE A 1 110 ? -2.291 0.105 -6.234 1.00 92.19 110 ILE A O 1
ATOM 853 N N . PHE A 1 111 ? -1.622 2.179 -6.798 1.00 93.25 111 PHE A N 1
ATOM 854 C CA . PHE A 1 111 ? -0.886 2.485 -5.577 1.00 93.25 111 PHE A CA 1
ATOM 855 C C . PHE A 1 111 ? -1.718 3.336 -4.617 1.00 93.25 111 PHE A C 1
ATOM 857 O O . PHE A 1 111 ? -2.320 4.340 -5.019 1.00 93.25 111 PHE A O 1
ATOM 864 N N . TYR A 1 112 ? -1.712 2.944 -3.346 1.00 95.19 112 TYR A N 1
ATOM 865 C CA . TYR A 1 112 ? -2.427 3.597 -2.257 1.00 95.19 112 TYR A CA 1
ATOM 866 C C . TYR A 1 112 ? -1.504 3.867 -1.072 1.00 95.19 112 TYR A C 1
ATOM 868 O O . TYR A 1 112 ? -0.541 3.139 -0.838 1.00 95.19 112 TYR A O 1
ATOM 876 N N . MET A 1 113 ? -1.852 4.882 -0.284 1.00 95.62 113 MET A N 1
ATOM 877 C CA . MET A 1 113 ? -1.266 5.119 1.031 1.00 95.62 113 MET A CA 1
ATOM 878 C C . MET A 1 113 ? -2.354 5.268 2.089 1.00 95.62 113 MET A C 1
ATOM 880 O O . MET A 1 113 ? -3.389 5.881 1.831 1.00 95.62 113 MET A O 1
ATOM 884 N N . LEU A 1 114 ? -2.101 4.729 3.278 1.00 96.75 114 LEU A N 1
ATOM 885 C CA . LEU A 1 114 ? -2.906 4.95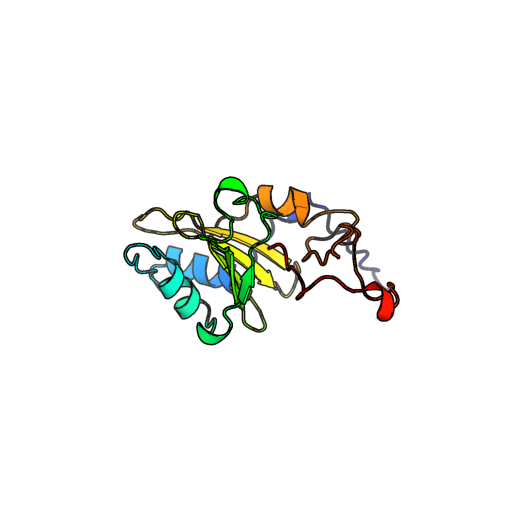6 4.474 1.00 96.75 114 LEU A CA 1
ATOM 886 C C . LEU A 1 114 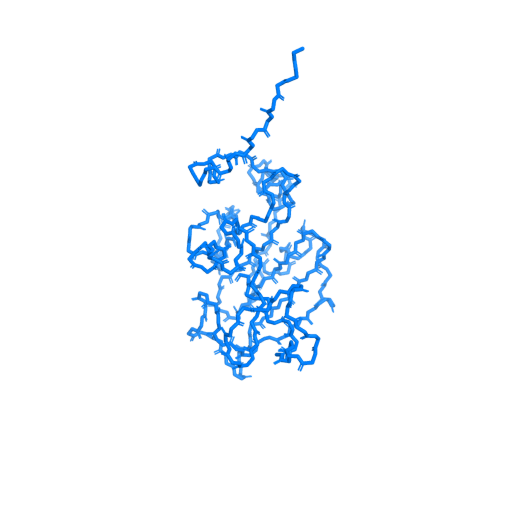? -2.027 5.583 5.557 1.00 96.75 114 LEU A C 1
ATOM 888 O O . LEU A 1 114 ? -1.020 4.998 5.962 1.00 96.75 114 LEU A O 1
ATOM 892 N N . ASP A 1 115 ? -2.416 6.772 6.019 1.00 93.69 115 ASP A N 1
ATOM 893 C CA . ASP A 1 115 ? -1.716 7.475 7.091 1.00 93.69 115 ASP A CA 1
ATOM 894 C C . ASP A 1 115 ? -1.729 6.646 8.388 1.00 93.69 115 ASP A C 1
ATOM 896 O O . ASP A 1 115 ? -2.736 6.051 8.770 1.00 93.69 115 ASP A O 1
ATOM 900 N N . GLY A 1 116 ? -0.593 6.614 9.086 1.00 88.56 116 GLY A N 1
ATOM 901 C CA . GLY A 1 116 ? -0.416 5.868 10.339 1.00 88.56 116 GLY A CA 1
ATOM 902 C C . GLY A 1 116 ? -0.977 6.574 11.578 1.00 88.56 116 GLY A C 1
ATOM 903 O O . GLY A 1 116 ? -0.470 6.351 12.675 1.00 88.56 116 GLY A O 1
ATOM 904 N N . VAL A 1 117 ? -1.960 7.461 11.411 1.00 91.81 117 VAL A N 1
ATOM 905 C CA . VAL A 1 117 ? -2.568 8.261 12.485 1.00 91.81 117 VAL A CA 1
ATOM 906 C C . VAL A 1 117 ? -4.006 7.810 12.686 1.00 91.81 117 VAL A C 1
ATOM 908 O O . VAL A 1 117 ? -4.739 7.650 11.712 1.00 91.81 117 VAL A O 1
ATOM 911 N N . GLU A 1 118 ? -4.406 7.617 13.941 1.00 95.00 118 GLU A N 1
ATOM 912 C CA . GLU A 1 118 ? -5.770 7.219 14.276 1.00 95.00 118 GLU A CA 1
ATOM 913 C C . GLU A 1 118 ? -6.776 8.313 13.895 1.00 95.00 118 GLU A C 1
ATOM 915 O O . GLU A 1 118 ? -6.654 9.471 14.297 1.00 95.00 118 GLU A O 1
ATOM 920 N N . VAL A 1 119 ? -7.771 7.924 13.103 1.00 95.06 119 VAL A N 1
ATOM 921 C CA . VAL A 1 119 ? -8.901 8.747 12.670 1.00 95.06 119 VAL A CA 1
ATOM 922 C C . VAL A 1 119 ? -10.179 7.908 12.669 1.00 95.06 119 VAL A C 1
ATOM 924 O O . VAL A 1 119 ? -10.128 6.682 12.545 1.00 95.06 119 VAL A O 1
ATOM 927 N N . ASP A 1 120 ? -11.336 8.567 12.741 1.00 91.12 120 ASP A N 1
ATOM 928 C CA . ASP A 1 120 ? -12.638 7.885 12.783 1.00 91.12 120 ASP A CA 1
ATOM 929 C C . ASP A 1 120 ? -12.902 7.028 11.539 1.00 91.12 120 ASP A C 1
ATOM 931 O O . ASP A 1 120 ? -13.509 5.959 11.614 1.00 91.12 120 ASP A O 1
ATOM 935 N N . THR A 1 121 ? -1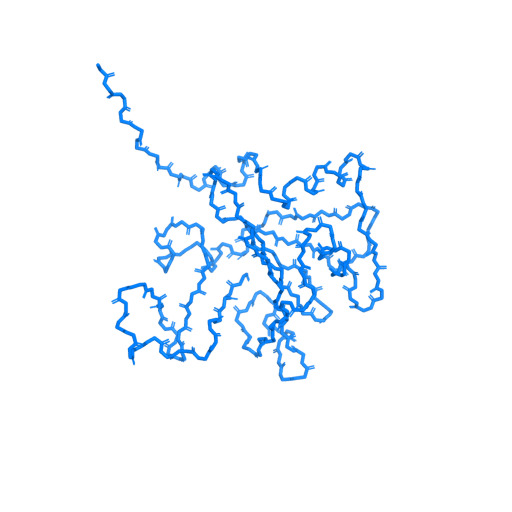2.455 7.490 10.369 1.00 93.56 121 THR A N 1
ATOM 936 C CA . THR A 1 121 ? -12.643 6.770 9.106 1.00 93.56 121 THR A CA 1
ATOM 937 C C . THR A 1 121 ? -11.373 6.821 8.257 1.00 93.56 121 THR A C 1
ATOM 939 O O . THR A 1 121 ? -11.203 7.751 7.463 1.00 93.56 121 THR A O 1
ATOM 942 N N . PRO A 1 122 ? -10.460 5.842 8.414 1.00 96.31 122 PRO A N 1
ATOM 943 C CA . PRO A 1 122 ? -9.234 5.783 7.629 1.00 96.31 122 PRO A CA 1
ATOM 944 C C . PRO A 1 122 ? -9.531 5.625 6.136 1.00 96.31 122 PRO A C 1
ATOM 946 O O . PRO A 1 122 ? -10.502 4.979 5.733 1.00 96.31 122 PRO A O 1
ATOM 949 N N . ARG A 1 123 ? -8.678 6.225 5.301 1.00 95.88 123 ARG A N 1
ATOM 950 C CA . ARG A 1 123 ? -8.824 6.246 3.842 1.00 95.88 123 ARG A CA 1
ATOM 951 C C . ARG A 1 123 ? -7.530 5.835 3.171 1.00 95.88 123 ARG A C 1
ATOM 953 O O . ARG A 1 123 ? -6.492 6.449 3.398 1.00 95.88 123 ARG A O 1
ATOM 960 N N . PHE A 1 124 ? -7.620 4.858 2.277 1.00 96.50 124 PHE A N 1
ATOM 961 C CA . PHE A 1 124 ? -6.534 4.533 1.365 1.00 96.50 124 PHE A CA 1
ATOM 962 C C . PHE A 1 124 ? -6.540 5.554 0.224 1.00 96.50 124 PHE A C 1
ATOM 964 O O . PHE A 1 124 ? -7.393 5.508 -0.665 1.00 96.50 124 PHE A O 1
ATOM 971 N N . ALA A 1 125 ? -5.619 6.511 0.257 1.00 93.25 125 ALA A N 1
ATOM 972 C CA . ALA A 1 125 ? -5.543 7.593 -0.713 1.00 93.25 125 ALA A CA 1
ATOM 973 C C . ALA A 1 125 ? -4.655 7.216 -1.904 1.00 93.25 125 ALA A C 1
ATOM 975 O O . ALA A 1 125 ? -3.526 6.755 -1.733 1.00 93.25 125 ALA A O 1
ATOM 976 N N . ARG A 1 126 ? -5.136 7.481 -3.123 1.00 90.56 126 ARG A N 1
ATOM 977 C CA . ARG A 1 126 ? -4.310 7.423 -4.335 1.00 90.56 126 ARG A CA 1
ATOM 978 C C . ARG A 1 126 ? -3.515 8.713 -4.436 1.00 90.56 126 ARG A C 1
ATOM 980 O O . ARG A 1 126 ? -4.091 9.782 -4.633 1.00 90.56 126 ARG A O 1
ATOM 987 N N . ARG A 1 127 ? -2.198 8.619 -4.295 1.00 81.44 127 ARG A N 1
ATOM 988 C CA . ARG A 1 127 ? -1.293 9.764 -4.410 1.00 81.44 127 ARG A CA 1
ATOM 989 C C . ARG A 1 127 ? -0.314 9.562 -5.555 1.00 81.44 127 ARG A C 1
ATOM 991 O O . ARG A 1 127 ? 0.054 8.439 -5.890 1.00 81.44 127 ARG A O 1
ATOM 998 N N . ASN A 1 128 ? 0.121 10.674 -6.140 1.00 83.38 128 ASN A N 1
ATOM 999 C CA . ASN A 1 128 ? 1.073 10.660 -7.249 1.00 83.38 128 ASN A CA 1
ATOM 1000 C C . ASN A 1 128 ? 2.515 10.410 -6.782 1.00 83.38 128 ASN A C 1
ATOM 1002 O O . ASN A 1 128 ? 3.365 10.109 -7.614 1.00 83.38 128 ASN A O 1
ATOM 1006 N N . ASP A 1 129 ? 2.797 10.488 -5.476 1.00 84.25 129 ASP A N 1
ATOM 1007 C CA . ASP A 1 129 ? 4.141 10.282 -4.927 1.00 84.25 129 ASP A CA 1
ATOM 1008 C C . ASP A 1 129 ? 4.716 8.914 -5.324 1.00 84.25 129 ASP A C 1
ATOM 1010 O O . ASP A 1 129 ? 5.842 8.848 -5.821 1.00 84.25 129 ASP A O 1
ATOM 1014 N N . CYS A 1 130 ? 3.917 7.843 -5.218 1.00 83.38 130 CYS A N 1
ATOM 1015 C CA . CYS A 1 130 ? 4.303 6.490 -5.635 1.00 83.38 130 CYS A CA 1
ATOM 1016 C C . CYS A 1 130 ? 4.632 6.430 -7.137 1.00 83.38 130 CYS A C 1
ATOM 1018 O O . CYS A 1 130 ? 5.582 5.763 -7.550 1.00 83.38 130 CYS A O 1
ATOM 1020 N N . LEU A 1 131 ? 3.901 7.182 -7.968 1.00 85.50 131 LEU A N 1
ATOM 1021 C CA . LEU A 1 131 ? 4.106 7.203 -9.420 1.00 85.50 131 LEU A CA 1
ATOM 1022 C C . LEU A 1 131 ? 5.449 7.818 -9.824 1.00 85.50 131 LEU A C 1
ATOM 1024 O O . LEU A 1 131 ? 5.941 7.508 -10.904 1.00 85.50 131 LEU A O 1
ATOM 1028 N N . THR A 1 132 ? 6.094 8.600 -8.955 1.00 83.88 132 THR A N 1
ATOM 1029 C CA . THR A 1 132 ? 7.456 9.113 -9.195 1.00 83.88 132 THR A CA 1
ATOM 1030 C C . THR A 1 132 ? 8.445 7.983 -9.505 1.00 83.88 132 THR A C 1
ATOM 1032 O O . THR A 1 132 ? 9.354 8.153 -10.317 1.00 83.88 132 THR A O 1
ATOM 1035 N N . CYS A 1 133 ? 8.255 6.818 -8.879 1.00 81.69 133 CYS A N 1
ATOM 1036 C CA . CYS A 1 133 ? 9.046 5.616 -9.135 1.00 81.69 133 CYS A CA 1
ATOM 1037 C C . CYS A 1 133 ? 8.277 4.607 -10.005 1.00 81.69 133 CYS A C 1
ATOM 1039 O O . CYS A 1 133 ? 8.841 4.037 -10.942 1.00 81.69 133 CYS A O 1
ATOM 1041 N N . HIS A 1 134 ? 6.989 4.409 -9.715 1.00 84.69 134 HIS A N 1
ATOM 1042 C CA . HIS A 1 134 ? 6.160 3.348 -10.291 1.00 84.69 134 HIS A CA 1
ATOM 1043 C C . HIS A 1 134 ? 5.552 3.660 -11.656 1.00 84.69 134 HIS A C 1
ATOM 1045 O O . HIS A 1 134 ? 4.973 2.777 -12.282 1.00 84.69 134 HIS A O 1
ATOM 1051 N N . TYR A 1 135 ? 5.712 4.886 -12.145 1.00 84.88 135 TYR A N 1
ATOM 1052 C CA . TYR A 1 135 ? 5.408 5.268 -13.515 1.00 84.88 135 TYR A CA 1
ATOM 1053 C C . TYR A 1 135 ? 6.675 5.822 -14.160 1.00 84.88 135 TYR A C 1
ATOM 1055 O O . TYR A 1 135 ? 7.003 7.004 -14.058 1.00 84.88 135 TYR A O 1
ATOM 1063 N N . SER A 1 136 ? 7.442 4.940 -14.793 1.00 79.62 136 SER A N 1
ATOM 1064 C CA . SER A 1 136 ? 8.716 5.313 -15.396 1.00 79.62 136 SER A CA 1
ATOM 1065 C C . SER A 1 136 ? 8.995 4.507 -16.658 1.00 79.62 136 SER A C 1
ATOM 1067 O O . SER A 1 136 ? 8.273 3.577 -17.016 1.00 79.62 136 SER A O 1
ATOM 1069 N N . PHE A 1 137 ? 10.087 4.837 -17.346 1.00 76.06 137 PHE A N 1
ATOM 1070 C CA . PHE A 1 137 ? 10.565 4.019 -18.460 1.00 76.06 137 PHE A CA 1
ATOM 1071 C C . PHE A 1 137 ? 10.828 2.562 -18.034 1.00 76.06 137 PHE A C 1
ATOM 1073 O O . PHE A 1 137 ? 10.621 1.639 -18.817 1.00 76.06 137 PHE A O 1
ATOM 1080 N N . ALA A 1 138 ? 11.214 2.345 -16.770 1.00 72.31 138 ALA A N 1
ATOM 1081 C CA . ALA A 1 138 ? 11.431 1.014 -16.208 1.00 72.31 138 ALA A CA 1
ATOM 1082 C C . ALA A 1 138 ? 10.159 0.154 -16.176 1.00 72.31 138 ALA A C 1
ATOM 1084 O O . ALA A 1 138 ? 10.251 -1.068 -16.204 1.00 72.31 138 ALA A O 1
ATOM 1085 N N . THR A 1 139 ? 8.986 0.789 -16.138 1.00 76.25 139 THR A N 1
ATOM 1086 C CA . THR A 1 139 ? 7.672 0.137 -16.141 1.00 76.25 139 THR A CA 1
ATOM 1087 C C . THR A 1 139 ? 6.972 0.281 -17.494 1.00 76.25 139 THR A C 1
ATOM 1089 O O . THR A 1 139 ? 5.755 0.184 -17.577 1.00 76.25 139 THR A O 1
ATOM 1092 N N . ALA A 1 140 ? 7.731 0.545 -18.567 1.00 78.19 140 ALA A N 1
ATOM 1093 C CA . ALA A 1 140 ? 7.227 0.752 -19.927 1.00 78.19 140 ALA A CA 1
ATOM 1094 C C . ALA A 1 140 ? 6.179 1.879 -20.061 1.00 78.19 140 ALA A C 1
ATOM 1096 O O . ALA A 1 140 ? 5.361 1.861 -20.979 1.00 78.19 140 ALA A O 1
ATOM 1097 N N . GLY A 1 141 ? 6.209 2.874 -19.167 1.00 77.50 141 GLY A N 1
ATOM 1098 C CA . GLY A 1 141 ? 5.259 3.987 -19.205 1.00 77.50 141 GLY A CA 1
ATOM 1099 C C . GLY A 1 141 ? 3.839 3.597 -18.793 1.00 77.50 141 GLY A C 1
ATOM 1100 O O . GLY A 1 141 ? 2.892 4.253 -19.211 1.00 77.50 141 GLY A O 1
ATOM 1101 N N . ILE A 1 142 ? 3.686 2.545 -17.983 1.00 80.38 142 ILE A N 1
ATOM 1102 C CA . ILE A 1 142 ? 2.447 2.200 -17.275 1.00 80.38 142 ILE A CA 1
ATOM 1103 C C . ILE A 1 142 ? 2.741 2.029 -15.774 1.00 80.38 142 ILE A C 1
ATOM 1105 O O . ILE A 1 142 ? 3.879 1.705 -15.423 1.00 80.38 142 ILE A O 1
ATOM 1109 N N . PRO A 1 143 ? 1.777 2.274 -14.864 1.00 84.12 143 PRO A N 1
ATOM 1110 C CA . PRO A 1 143 ? 1.962 1.989 -13.442 1.00 84.12 143 PRO A CA 1
ATOM 1111 C C . PRO A 1 143 ? 2.368 0.525 -13.210 1.00 84.12 143 PRO A C 1
ATOM 1113 O O . PRO A 1 143 ? 1.692 -0.390 -13.679 1.00 84.12 143 PRO A O 1
ATOM 1116 N N . GLY A 1 144 ? 3.479 0.296 -12.505 1.00 83.31 144 GLY A N 1
ATOM 1117 C CA . GLY A 1 144 ? 4.014 -1.051 -12.311 1.00 83.31 144 GLY A CA 1
ATOM 1118 C C . GLY A 1 144 ? 5.032 -1.180 -11.181 1.00 83.31 144 GLY A C 1
ATOM 1119 O O . GLY A 1 144 ? 5.631 -0.201 -10.736 1.00 83.31 144 GLY A O 1
ATOM 1120 N N . THR A 1 145 ? 5.247 -2.408 -10.710 1.00 82.69 145 THR A N 1
ATOM 1121 C CA . THR A 1 145 ? 6.307 -2.725 -9.741 1.00 82.69 145 THR A CA 1
ATOM 1122 C C . THR A 1 145 ? 7.686 -2.575 -10.370 1.00 82.69 145 THR A C 1
ATOM 1124 O O . THR A 1 145 ? 7.877 -2.860 -11.553 1.00 82.69 145 THR A O 1
ATOM 1127 N N . LEU A 1 146 ? 8.670 -2.193 -9.562 1.00 75.25 146 LEU A N 1
ATOM 1128 C CA . LEU A 1 146 ? 10.063 -2.125 -9.990 1.00 75.25 146 LEU A CA 1
ATOM 1129 C C . LEU A 1 146 ? 10.832 -3.332 -9.463 1.00 75.25 146 LEU A C 1
ATOM 1131 O O . LEU A 1 146 ? 10.734 -3.648 -8.284 1.00 75.25 146 LEU A O 1
ATOM 1135 N N . ALA A 1 147 ? 11.645 -3.941 -10.323 1.00 68.6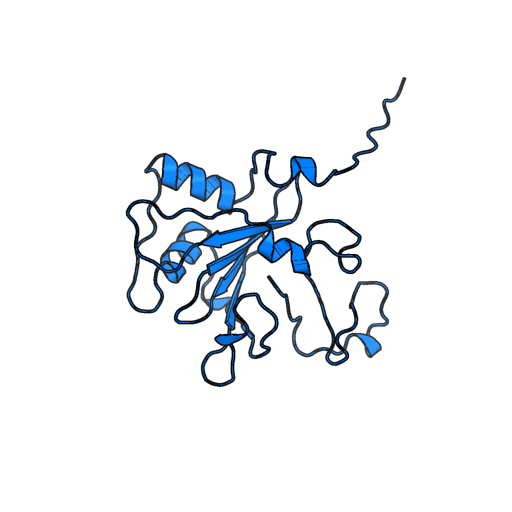9 147 ALA A N 1
ATOM 1136 C CA . ALA A 1 147 ? 12.687 -4.879 -9.926 1.00 68.69 147 ALA A CA 1
ATOM 1137 C C . ALA A 1 147 ? 14.051 -4.280 -10.292 1.00 68.69 147 ALA A C 1
ATOM 1139 O O . ALA A 1 147 ? 14.301 -3.920 -11.448 1.00 68.69 147 ALA A O 1
ATOM 1140 N N . ARG A 1 148 ? 14.931 -4.130 -9.297 1.00 66.88 148 ARG A N 1
ATOM 1141 C CA . ARG A 1 148 ? 16.272 -3.549 -9.466 1.00 66.88 148 ARG A CA 1
ATOM 1142 C C . ARG A 1 148 ? 17.338 -4.493 -8.917 1.00 66.88 148 ARG A C 1
ATOM 1144 O O . ARG A 1 148 ? 17.152 -5.101 -7.869 1.00 66.88 148 ARG A O 1
ATOM 1151 N N . SER A 1 149 ? 18.463 -4.593 -9.625 1.00 57.41 149 SER A N 1
ATOM 1152 C CA . SER A 1 149 ? 19.655 -5.326 -9.166 1.00 57.41 149 SER A CA 1
ATOM 1153 C C . SER A 1 149 ? 20.535 -4.451 -8.248 1.00 57.41 149 SER A C 1
ATOM 1155 O O . SER A 1 149 ? 20.317 -3.243 -8.134 1.00 57.41 149 SER A O 1
ATOM 1157 N N . SER A 1 150 ? 21.557 -5.039 -7.612 1.00 56.00 150 SER A N 1
ATOM 1158 C CA . SER A 1 150 ? 22.585 -4.349 -6.812 1.00 56.00 150 SER A CA 1
ATOM 1159 C C . SER A 1 150 ? 23.317 -3.237 -7.584 1.00 56.00 150 SER A C 1
ATOM 1161 O O . SER A 1 150 ? 23.761 -2.265 -6.975 1.00 56.00 150 SER A O 1
ATOM 1163 N N . GLY A 1 151 ? 23.355 -3.309 -8.921 1.00 56.88 151 GLY A N 1
ATOM 1164 C CA . GLY A 1 151 ? 23.821 -2.234 -9.812 1.00 56.88 151 GLY A CA 1
ATOM 1165 C C . GLY A 1 151 ? 22.778 -1.148 -10.133 1.00 56.88 151 GLY A C 1
ATOM 1166 O O . GLY A 1 151 ? 23.042 -0.269 -10.948 1.00 56.88 151 GLY A O 1
ATOM 1167 N N . ARG A 1 152 ? 21.583 -1.210 -9.528 1.00 61.25 152 ARG A N 1
ATOM 1168 C CA . ARG A 1 152 ? 20.434 -0.289 -9.679 1.00 61.25 152 ARG A CA 1
ATOM 1169 C C . ARG A 1 152 ? 19.846 -0.148 -11.090 1.00 61.25 152 ARG A C 1
ATOM 1171 O O . ARG A 1 152 ? 18.982 0.711 -11.290 1.00 61.25 152 ARG A O 1
ATOM 1178 N N . PHE A 1 153 ? 20.247 -0.991 -12.040 1.00 66.94 153 PHE A N 1
ATOM 1179 C CA . PHE A 1 153 ? 19.608 -1.062 -13.353 1.00 66.94 153 PHE A CA 1
ATOM 1180 C C . PHE A 1 153 ? 18.292 -1.853 -13.294 1.00 66.94 153 PHE A C 1
ATOM 1182 O O . PHE A 1 153 ? 18.052 -2.634 -12.368 1.00 66.94 153 PHE A O 1
ATOM 1189 N N . VAL A 1 154 ? 17.421 -1.590 -14.270 1.00 70.69 154 VAL A N 1
ATOM 1190 C CA . VAL A 1 154 ? 16.097 -2.212 -14.392 1.00 70.69 154 VAL A CA 1
ATOM 1191 C C . VAL A 1 154 ? 16.261 -3.669 -14.797 1.00 70.69 154 VAL A C 1
ATOM 1193 O O . VAL A 1 154 ? 16.926 -3.959 -15.791 1.00 70.69 154 VAL A O 1
ATOM 1196 N N . VAL A 1 155 ? 15.640 -4.569 -14.041 1.00 70.88 155 VAL A N 1
ATOM 1197 C CA . VAL A 1 155 ? 15.594 -5.995 -14.362 1.00 70.88 155 VAL A CA 1
ATOM 1198 C C . VAL A 1 155 ? 14.204 -6.333 -14.886 1.00 70.88 155 VAL A C 1
ATOM 1200 O O . VAL A 1 155 ? 13.209 -6.096 -14.207 1.00 70.88 155 VAL A O 1
ATOM 1203 N N . ASP A 1 156 ? 14.134 -6.902 -16.087 1.00 73.31 156 ASP A N 1
ATOM 1204 C CA . ASP A 1 156 ? 12.899 -7.416 -16.679 1.00 73.31 156 ASP A CA 1
ATOM 1205 C C . ASP A 1 156 ? 13.126 -8.789 -17.340 1.00 73.31 156 ASP A C 1
ATOM 1207 O O . ASP A 1 156 ? 14.208 -9.380 -17.256 1.00 73.31 156 ASP A O 1
ATOM 1211 N N . HIS A 1 157 ? 12.094 -9.318 -18.000 1.00 73.38 157 HIS A N 1
ATOM 1212 C CA . HIS A 1 157 ? 12.132 -10.634 -18.640 1.00 73.38 157 HIS A CA 1
ATOM 1213 C C . HIS A 1 157 ? 13.166 -10.761 -19.777 1.00 73.38 157 HIS A C 1
ATOM 1215 O O . HIS A 1 157 ? 13.445 -11.882 -20.201 1.00 73.38 157 HIS A O 1
ATOM 1221 N N . ARG A 1 158 ? 13.745 -9.653 -20.258 1.00 79.75 158 ARG A N 1
ATOM 1222 C CA . ARG A 1 158 ? 14.737 -9.603 -21.343 1.00 79.75 158 ARG A CA 1
ATOM 1223 C C . ARG A 1 158 ? 16.175 -9.676 -20.832 1.00 79.75 158 ARG A C 1
ATOM 1225 O O . ARG A 1 158 ? 17.071 -9.998 -21.604 1.00 79.75 158 ARG A O 1
ATOM 1232 N N . VAL A 1 159 ? 16.408 -9.392 -19.549 1.00 76.69 159 VAL A N 1
ATOM 1233 C CA . VAL A 1 159 ? 17.741 -9.502 -18.936 1.00 76.69 159 VAL A CA 1
ATOM 1234 C C . VAL A 1 159 ? 18.105 -10.989 -18.799 1.00 76.69 159 VAL A C 1
ATOM 1236 O O . VAL A 1 159 ? 17.277 -11.739 -18.275 1.00 76.69 159 VAL A O 1
ATOM 1239 N N . PRO A 1 160 ? 19.287 -11.456 -19.245 1.00 80.69 160 PRO A N 1
ATOM 1240 C CA . PRO A 1 160 ? 19.737 -12.838 -19.043 1.00 80.69 160 PRO A CA 1
ATOM 1241 C C . PRO A 1 160 ? 19.692 -13.260 -17.568 1.00 80.69 160 PRO A C 1
ATOM 1243 O O . PRO A 1 160 ? 19.973 -12.446 -16.691 1.00 80.69 160 PRO A O 1
ATOM 1246 N N . LEU A 1 161 ? 19.311 -14.512 -17.276 1.00 76.12 161 LEU A N 1
ATOM 1247 C CA . LEU A 1 161 ? 19.082 -14.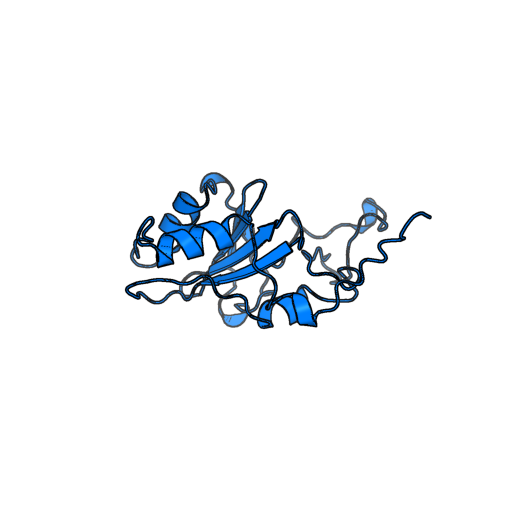985 -15.899 1.00 76.12 161 LEU A CA 1
ATOM 1248 C C . LEU A 1 161 ? 20.315 -14.799 -14.997 1.00 76.12 161 LEU A C 1
ATOM 1250 O O . LEU A 1 161 ? 20.181 -14.378 -13.851 1.00 76.12 161 LEU A O 1
ATOM 1254 N N . ASP A 1 162 ? 21.504 -15.043 -15.541 1.00 78.19 162 ASP A N 1
ATOM 1255 C CA . ASP A 1 162 ? 22.811 -14.869 -14.902 1.00 78.19 162 ASP A CA 1
ATOM 1256 C C . ASP A 1 162 ? 23.191 -13.401 -14.640 1.00 78.19 162 ASP A C 1
ATOM 1258 O O . ASP A 1 162 ? 24.168 -13.138 -13.946 1.00 78.19 162 ASP A O 1
ATOM 1262 N N . GLN A 1 163 ? 22.412 -12.443 -15.145 1.00 70.06 163 GLN A N 1
ATOM 1263 C CA . GLN A 1 163 ? 22.575 -11.006 -14.907 1.00 70.06 163 GLN A CA 1
ATOM 1264 C C . GLN A 1 163 ? 21.473 -10.424 -14.007 1.00 70.06 163 GLN A C 1
ATOM 1266 O O . GLN A 1 163 ? 21.527 -9.250 -13.644 1.00 70.06 163 GLN A O 1
ATOM 1271 N N . ARG A 1 164 ? 20.479 -11.227 -13.598 1.00 72.69 164 ARG A N 1
ATOM 1272 C CA . ARG A 1 164 ? 19.364 -10.779 -12.740 1.00 72.69 164 ARG A CA 1
ATOM 1273 C C . ARG A 1 164 ? 19.715 -10.706 -11.252 1.00 72.69 164 ARG A C 1
ATOM 1275 O O . ARG A 1 164 ? 18.823 -10.448 -10.449 1.00 72.69 164 ARG A O 1
ATOM 1282 N N . TRP A 1 165 ? 20.976 -10.924 -10.862 1.00 52.03 165 TRP A N 1
ATOM 1283 C CA . TRP A 1 165 ? 21.389 -10.967 -9.456 1.00 52.03 165 TRP A CA 1
ATOM 1284 C C . TRP A 1 165 ? 21.192 -9.612 -8.762 1.00 52.03 165 TRP A C 1
ATOM 1286 O O . TRP A 1 165 ? 22.038 -8.721 -8.786 1.00 52.03 165 TRP A O 1
ATOM 1296 N N . GLY A 1 166 ? 20.039 -9.460 -8.126 1.00 46.88 166 GLY A N 1
ATOM 1297 C CA . GLY A 1 166 ? 19.789 -8.590 -6.990 1.00 46.88 166 GLY A CA 1
ATOM 1298 C C . GLY A 1 166 ? 19.159 -9.476 -5.929 1.00 46.88 166 GLY A C 1
ATOM 1299 O O . GLY A 1 166 ? 18.227 -10.214 -6.244 1.00 46.88 166 GLY A O 1
ATOM 1300 N N . GLY A 1 167 ? 19.709 -9.477 -4.712 1.00 40.03 167 GLY A N 1
ATOM 1301 C CA . GLY A 1 167 ? 19.129 -10.223 -3.595 1.00 40.03 167 GLY A CA 1
ATOM 1302 C C . GLY A 1 167 ? 17.626 -9.973 -3.526 1.00 40.03 167 GLY A C 1
ATOM 1303 O O . GLY A 1 167 ? 17.228 -8.828 -3.698 1.00 40.03 167 GLY A O 1
ATOM 1304 N N . TRP A 1 168 ? 16.850 -11.052 -3.368 1.00 34.31 168 TRP A N 1
ATOM 1305 C CA . TRP A 1 168 ? 15.393 -11.086 -3.191 1.00 34.31 168 TRP A CA 1
ATOM 1306 C C . TRP A 1 168 ? 14.660 -9.883 -3.772 1.00 34.31 168 TRP A C 1
ATOM 1308 O O . TRP A 1 168 ? 14.606 -8.861 -3.099 1.00 34.31 168 TRP A O 1
ATOM 1318 N N . ALA A 1 169 ? 14.113 -10.038 -4.988 1.00 38.62 169 ALA A N 1
ATOM 1319 C CA . ALA A 1 169 ? 13.198 -9.113 -5.664 1.00 38.62 169 ALA A CA 1
ATOM 1320 C C . ALA A 1 169 ? 12.799 -7.928 -4.774 1.00 38.62 169 ALA A C 1
ATOM 1322 O O . ALA A 1 169 ? 11.830 -8.006 -4.020 1.00 38.62 169 ALA A O 1
ATOM 1323 N N . ALA A 1 170 ? 13.602 -6.860 -4.799 1.00 38.06 170 ALA A N 1
ATOM 1324 C CA . ALA A 1 170 ? 13.258 -5.636 -4.104 1.00 38.06 170 ALA A CA 1
ATOM 1325 C C . ALA A 1 170 ? 12.078 -5.048 -4.870 1.00 38.06 170 ALA A C 1
ATOM 1327 O O . ALA A 1 170 ? 12.262 -4.300 -5.828 1.00 38.06 170 ALA A O 1
ATOM 1328 N N . VAL A 1 171 ? 10.870 -5.476 -4.509 1.00 40.66 171 VAL A N 1
ATOM 1329 C CA . VAL A 1 171 ? 9.643 -4.845 -4.957 1.00 40.66 171 VAL A CA 1
ATOM 1330 C C . VAL A 1 171 ? 9.607 -3.530 -4.200 1.00 40.66 171 VAL A C 1
ATOM 1332 O O . VAL A 1 171 ? 9.247 -3.473 -3.025 1.00 40.66 171 VAL A O 1
ATOM 1335 N N . SER A 1 172 ? 10.063 -2.462 -4.851 1.00 42.47 172 SER A N 1
ATOM 1336 C CA . SER A 1 172 ? 9.595 -1.144 -4.449 1.00 42.47 172 SER A CA 1
ATOM 1337 C C . SER A 1 172 ? 8.078 -1.164 -4.682 1.00 42.47 172 SER A C 1
ATOM 1339 O O . SER A 1 172 ? 7.630 -1.548 -5.766 1.00 42.47 172 SER A O 1
ATOM 1341 N N . LEU A 1 173 ? 7.318 -0.878 -3.632 1.00 45.59 173 LEU A N 1
ATOM 1342 C CA . LEU A 1 173 ? 5.887 -0.582 -3.648 1.00 45.59 173 LEU A CA 1
ATOM 1343 C C . LEU A 1 173 ? 5.733 0.903 -3.326 1.00 45.59 173 LEU A C 1
ATOM 1345 O O . LEU A 1 173 ? 6.607 1.393 -2.564 1.00 45.59 173 LEU A O 1
#

pLDDT: mean 83.23, std 18.38, range [33.56, 98.56]

Secondary structure (DSSP, 8-state):
----------GGGTTTSPP-SHHHHHHHHHHTTS--PPPBGGGBTHHHHHHHHT--GGG-EEE-S--STTGGG-BTTB-EEEEE-SSEEEEE-TTS-EEEEEEETTTEEEEEEE-SS--SS---B--STTHHHHSSGGGTTSS--B-B-TT--B--TTS-GGG---SS---B-

Sequence (173 aa):
MTRSRTGSIILIAYTSTPANDRVARLNRDLEGHRARLVFEGPSGYLRATLEALDVPIESQIAVFVPDSLQRGRIGLGNPRTIFFNESVAVAWVRGGFIELASQDPEQGLIFYMLDGVEVDTPRFARRNDCLTCHYSFATAGIPGTLARSSGRFVVDHRVPLDQRWGGWAAVSL